Protein 2ZW1 (pdb70)

Foldseek 3Di:
DDKAKEFQAAPPDTDMDIDDDPDLVRRVVVVVVVCVVVPGAADWDADPVRNYIYGHD

B-factor: mean 20.22, std 6.96, range [10.18, 45.14]

Sequence (57 aa):
MDTYKLILNGKTLKGETTTEAVDAATAEKVFKHYANEHGVHGHWTYDPETKTFTVTE

Solvent-accessible surface area: 3816 Å² total; per-residue (Å²): 157,64,74,9,62,0,56,3,52,1,155,141,66,144,20,109,32,79,32,132,4,98,68,32,58,50,0,58,146,71,2,87,117,61,1,103,115,87,56,6,146,28,136,71,90,74,68,93,164,95,70,14,7,31,0,47,72

InterPro domains:
  IPR000724 IgG-binding B [PF01378] (328-385)
  IPR000724 IgG-binding B [PF01378] (399-454)
  IPR003147 Protein L, Ig light chain-binding [PF02246] (32-102)
  IPR003147 Protein L, Ig light chain-binding [PF02246] (105-174)
  IPR003147 Protein L, Ig light chain-binding [PF02246] (177-246)
  IPR003147 Protein L, Ig light chain-binding [PF02246] (249-318)

Structure (mmCIF, N/CA/C/O backbone):
data_2ZW1
#
_entry.id   2ZW1
#
_cell.length_a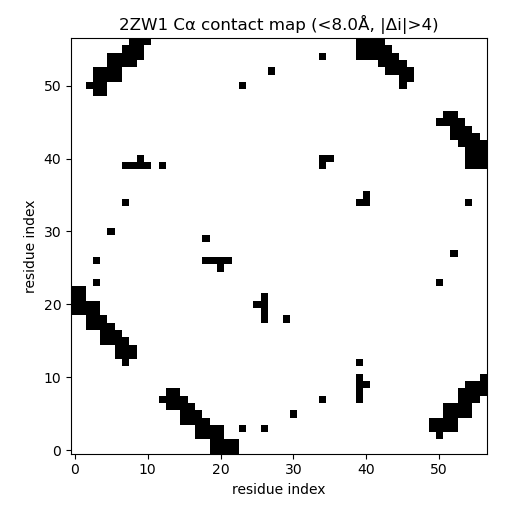   23.266
_cell.length_b   23.266
_cell.length_c   178.743
_cell.angle_alpha   90.00
_cell.angle_beta   90.00
_cell.angle_gamma   90.00
#
_symmetry.space_group_name_H-M   'P 43 21 2'
#
loop_
_entity.id
_entity.type
_entity.pdbx_description
1 polymer 'Protein LG'
2 water water
#
loop_
_atom_site.group_PDB
_atom_site.id
_atom_site.type_symbol
_atom_site.label_atom_id
_atom_site.label_alt_id
_atom_site.label_comp_id
_atom_site.label_asym_id
_atom_site.label_entity_id
_atom_site.label_seq_id
_atom_site.pdbx_PDB_ins_code
_atom_site.Cartn_x
_atom_site.Cartn_y
_atom_site.Cartn_z
_atom_site.occupancy
_atom_site.B_iso_or_equiv
_atom_site.auth_seq_id
_atom_site.auth_comp_id
_atom_site.auth_asym_id
_atom_site.auth_atom_id
_atom_site.pdbx_PDB_model_num
ATOM 1 N N . MET A 1 1 ? -2.227 21.700 19.401 1.00 31.22 0 MET A N 1
ATOM 2 C CA . MET A 1 1 ? -2.001 20.795 18.226 1.00 30.43 0 MET A CA 1
ATOM 3 C C . MET A 1 1 ? -0.597 21.032 17.766 1.00 28.30 0 MET A C 1
ATOM 4 O O . MET A 1 1 ? -0.029 22.090 18.034 1.00 28.63 0 MET A O 1
ATOM 9 N N . ASP A 1 2 ? -0.032 20.055 17.052 1.00 25.43 1 ASP A N 1
ATOM 10 C CA . ASP A 1 2 ? 1.246 20.270 16.395 1.00 23.47 1 ASP A CA 1
ATOM 11 C C . ASP A 1 2 ? 1.303 19.364 15.198 1.00 21.60 1 ASP A C 1
ATOM 12 O O . ASP A 1 2 ? 0.530 18.418 15.112 1.00 19.51 1 ASP A O 1
ATOM 17 N N . THR A 1 3 ? 2.265 19.673 14.329 1.00 20.36 2 THR A N 1
ATOM 18 C CA . THR A 1 3 ? 2.662 18.832 13.205 1.00 20.20 2 THR A CA 1
ATOM 19 C C . THR A 1 3 ? 3.784 17.857 13.556 1.00 18.02 2 THR A C 1
ATOM 20 O O . THR A 1 3 ? 4.868 18.250 14.076 1.00 17.08 2 THR A O 1
ATOM 24 N N . TYR A 1 4 ? 3.535 16.583 13.219 1.00 15.69 3 TYR A N 1
ATOM 25 C CA . TYR A 1 4 ? 4.515 15.522 13.342 1.00 13.93 3 TYR A CA 1
ATOM 26 C C . TYR A 1 4 ? 4.870 15.037 11.955 1.00 13.54 3 TYR A C 1
ATOM 27 O O . TYR A 1 4 ? 4.018 15.103 11.064 1.00 13.36 3 TYR A O 1
ATOM 36 N N . LYS A 1 5 ? 6.109 14.595 11.820 1.00 13.68 4 LYS A N 1
ATOM 37 C CA . LYS A 1 5 ? 6.603 14.067 10.548 1.00 13.87 4 LYS A CA 1
ATOM 38 C C . LYS A 1 5 ? 7.010 12.597 10.753 1.00 13.22 4 LYS A C 1
ATOM 39 O O . LYS A 1 5 ? 7.452 12.191 11.809 1.00 12.78 4 LYS A O 1
ATOM 45 N N . LEU A 1 6 ? 6.808 11.792 9.684 1.00 13.95 5 LEU A N 1
ATOM 46 C CA . LEU A 1 6 ? 7.323 10.480 9.634 1.00 13.64 5 LEU A CA 1
ATOM 47 C C . LEU A 1 6 ? 8.239 10.402 8.427 1.00 14.68 5 LEU A C 1
ATOM 48 O O . LEU A 1 6 ? 7.807 10.782 7.330 1.00 15.24 5 LEU A O 1
ATOM 53 N N . ILE A 1 7 ? 9.454 9.945 8.679 1.00 14.28 6 ILE A N 1
ATOM 54 C CA . ILE A 1 7 ? 10.419 9.565 7.622 1.00 15.34 6 ILE A CA 1
ATOM 55 C C . ILE A 1 7 ? 10.395 8.043 7.510 1.00 13.60 6 ILE A C 1
ATOM 56 O O . ILE A 1 7 ? 10.570 7.326 8.490 1.00 13.20 6 ILE A O 1
ATOM 61 N N . LEU A 1 8 ? 10.151 7.559 6.290 1.00 12.97 7 LEU A N 1
ATOM 62 C CA . LEU A 1 8 ? 10.190 6.131 6.035 1.00 14.77 7 LEU A CA 1
ATOM 63 C C . LEU A 1 8 ? 11.509 5.816 5.346 1.00 15.31 7 LEU A C 1
ATOM 64 O O . LEU A 1 8 ? 11.755 6.295 4.228 1.00 15.54 7 LEU A O 1
ATOM 69 N N . ASN A 1 9 ? 12.399 5.130 6.035 1.00 15.71 8 ASN A N 1
ATOM 70 C CA . ASN A 1 9 ? 13.677 4.740 5.455 1.00 18.77 8 ASN A CA 1
ATOM 71 C C . ASN A 1 9 ? 13.629 3.242 5.150 1.00 18.24 8 ASN A C 1
ATOM 72 O O . ASN A 1 9 ? 14.084 2.392 5.931 1.00 18.98 8 ASN A O 1
ATOM 77 N N . GLY A 1 10 ? 13.057 2.934 3.988 1.00 18.47 9 GLY A N 1
ATOM 78 C CA . GLY A 1 10 ? 12.671 1.564 3.604 1.00 19.61 9 GLY A CA 1
ATOM 79 C C . GLY A 1 10 ? 13.609 0.973 2.577 1.00 21.59 9 GLY A C 1
ATOM 80 O O . GLY A 1 10 ? 14.398 1.697 1.988 1.00 21.13 9 GLY A O 1
ATOM 81 N N . LYS A 1 11 ? 13.512 -0.329 2.361 1.00 22.91 10 LYS A N 1
ATOM 82 C CA . LYS A 1 11 ? 14.428 -0.974 1.412 1.00 25.66 10 LYS A CA 1
ATOM 83 C C . LYS A 1 11 ? 14.109 -0.557 -0.015 1.00 25.85 10 LYS A C 1
ATOM 84 O O . LYS A 1 11 ? 14.963 -0.625 -0.882 1.00 27.46 10 LYS A O 1
ATOM 90 N N . THR A 1 12 ? 12.886 -0.147 -0.276 1.00 26.34 11 THR A N 1
ATOM 91 C CA . THR A 1 12 ? 12.568 0.312 -1.627 1.00 25.12 11 THR A CA 1
ATOM 92 C C . THR A 1 12 ? 11.959 1.687 -1.604 1.00 24.37 11 THR A C 1
ATOM 93 O O . THR A 1 12 ? 12.076 2.454 -2.576 1.00 25.24 11 THR A O 1
ATOM 97 N N . LEU A 1 13 ? 11.349 2.056 -0.479 1.00 20.70 12 LEU A N 1
ATOM 98 C CA . LEU A 1 13 ? 10.758 3.359 -0.416 1.00 18.67 12 LEU A CA 1
ATOM 99 C C . LEU A 1 13 ? 11.556 4.236 0.516 1.00 18.66 12 LEU A C 1
ATOM 100 O O . LEU A 1 13 ? 11.828 3.802 1.672 1.00 18.34 12 LEU A O 1
ATOM 105 N N . LYS A 1 14 ? 11.973 5.406 0.016 1.00 16.94 13 LYS A N 1
ATOM 106 C CA . LYS A 1 14 ? 12.422 6.519 0.872 1.00 17.10 13 LYS A CA 1
ATOM 107 C C . LYS A 1 14 ? 11.305 7.553 0.815 1.00 15.49 13 LYS A C 1
ATOM 108 O O . LYS A 1 14 ? 11.020 8.150 -0.239 1.00 17.75 13 LYS A O 1
ATOM 114 N N . GLY A 1 15 ? 10.661 7.834 1.950 1.00 15.01 14 GLY A N 1
ATOM 115 C CA . GLY A 1 15 ? 9.541 8.762 1.852 1.00 14.95 14 GLY A CA 1
ATOM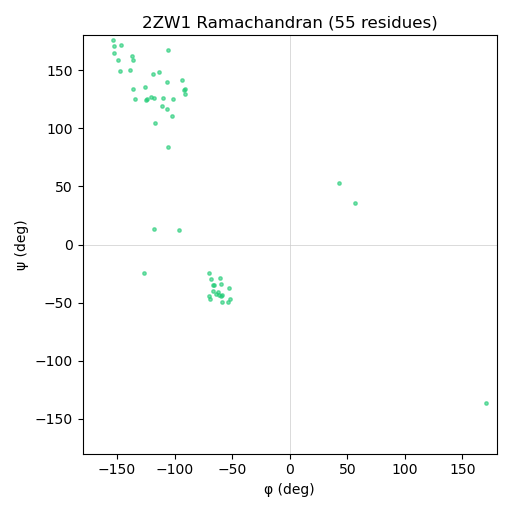 116 C C . GLY A 1 15 ? 9.282 9.534 3.134 1.00 15.40 14 GLY A C 1
ATOM 117 O O . GLY A 1 15 ? 9.910 9.268 4.134 1.00 14.58 14 GLY A O 1
ATOM 118 N N . GLU A 1 16 ? 8.400 10.512 3.018 1.00 15.87 15 GLU A N 1
ATOM 119 C CA . GLU A 1 16 ? 7.943 11.335 4.185 1.00 15.61 15 GLU A CA 1
ATOM 120 C C . GLU A 1 16 ? 6.469 11.581 4.120 1.00 16.30 15 GLU A C 1
ATOM 121 O O . GLU A 1 16 ? 5.895 11.666 3.038 1.00 15.60 15 GLU A O 1
ATOM 127 N N . THR A 1 17 ? 5.827 11.731 5.288 1.00 13.79 16 THR A N 1
ATOM 128 C CA . THR A 1 17 ? 4.506 12.275 5.343 1.00 14.32 16 THR A CA 1
ATOM 129 C C . THR A 1 17 ? 4.417 13.053 6.650 1.00 13.37 16 THR A C 1
ATOM 130 O O . THR A 1 17 ? 5.333 12.987 7.445 1.00 14.57 16 THR A O 1
ATOM 134 N N . THR A 1 18 ? 3.330 13.785 6.815 1.00 14.38 17 THR A N 1
ATOM 135 C CA . THR A 1 18 ? 3.119 14.506 8.094 1.00 15.55 17 THR A CA 1
ATOM 136 C C . THR A 1 18 ? 1.688 14.363 8.543 1.00 17.04 17 THR A C 1
ATOM 137 O O . THR A 1 18 ? 0.818 13.983 7.769 1.00 15.20 17 THR 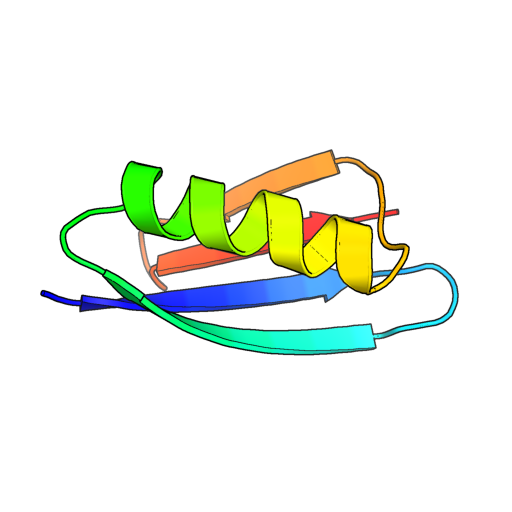A O 1
ATOM 141 N N . THR A 1 19 ? 1.432 14.640 9.823 1.00 16.59 18 THR A N 1
ATOM 142 C CA . THR A 1 19 ? 0.064 14.657 10.321 1.00 19.03 18 THR A CA 1
ATOM 143 C C . THR A 1 19 ? 0.026 15.730 11.418 1.00 19.29 18 THR A C 1
ATOM 144 O O . THR A 1 19 ? 1.063 16.038 12.001 1.00 20.02 18 THR A O 1
ATOM 148 N N . GLU A 1 20 ? -1.123 16.374 11.587 1.00 21.71 19 GLU A N 1
ATOM 149 C CA . GLU A 1 20 ? -1.355 17.243 12.766 1.00 21.95 19 GLU A CA 1
ATOM 150 C C . GLU A 1 20 ? -1.969 16.358 13.840 1.00 22.11 19 GLU A C 1
ATOM 151 O O . GLU A 1 20 ? -2.869 15.574 13.565 1.00 23.83 19 GLU A O 1
ATOM 157 N N .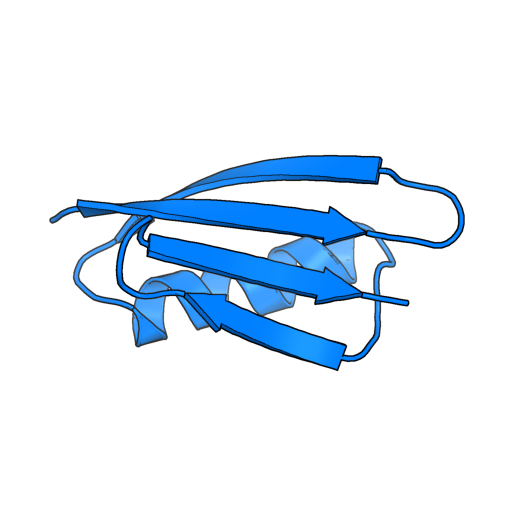 ALA A 1 21 ? -1.497 16.443 15.076 1.00 19.63 20 ALA A N 1
ATOM 158 C CA . ALA A 1 21 ? -2.061 15.593 16.118 1.00 19.74 20 ALA A CA 1
ATOM 159 C C . ALA A 1 21 ? -1.967 16.324 17.465 1.00 18.79 20 ALA A C 1
ATOM 160 O O . ALA A 1 21 ? -1.169 17.244 17.600 1.00 19.30 20 ALA A O 1
ATOM 162 N N . VAL A 1 22 ? -2.806 15.905 18.411 1.00 19.70 21 VAL A N 1
ATOM 163 C CA . VAL A 1 22 ? -2.828 16.473 19.768 1.00 20.11 21 VAL A CA 1
ATOM 164 C C . VAL A 1 22 ? -1.569 16.174 20.554 1.00 20.08 21 VAL A C 1
ATOM 165 O O . VAL A 1 22 ? -1.127 17.012 21.367 1.00 21.12 21 VAL A O 1
ATOM 169 N N . ASP A 1 23 ? -0.984 14.995 20.344 1.00 15.96 22 ASP A N 1
ATOM 170 C CA . ASP A 1 23 ? 0.208 14.628 21.041 1.00 16.14 22 ASP A CA 1
ATOM 171 C C . ASP A 1 23 ? 0.993 13.634 20.229 1.00 15.33 22 ASP A C 1
ATOM 172 O O . ASP A 1 23 ? 0.519 13.154 19.162 1.00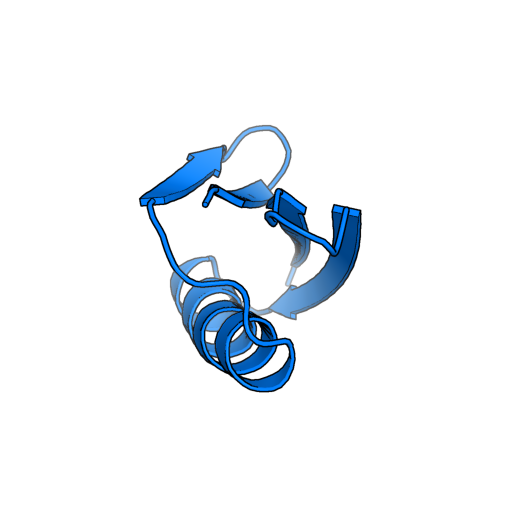 15.22 22 ASP A O 1
ATOM 177 N N . ALA A 1 24 ? 2.158 13.294 20.750 1.00 13.18 23 ALA A N 1
ATOM 178 C CA . ALA A 1 24 ? 3.054 12.386 20.045 1.00 12.68 23 ALA A CA 1
ATOM 179 C C . ALA A 1 24 ? 2.489 10.978 19.931 1.00 13.44 23 ALA A C 1
ATOM 180 O O . ALA A 1 24 ? 2.681 10.325 18.884 1.00 13.67 23 ALA A O 1
ATOM 182 N N . ALA A 1 25 ? 1.850 10.471 20.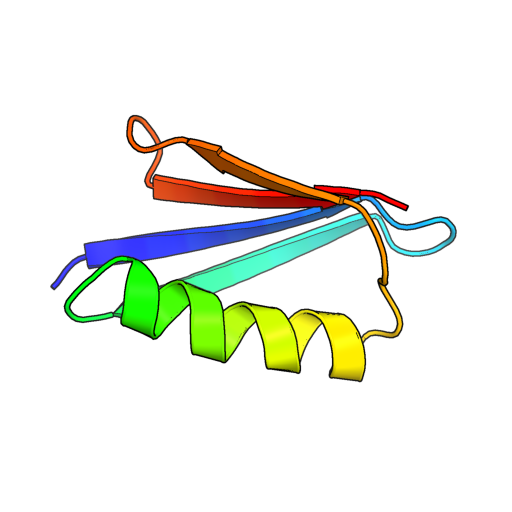984 1.00 14.72 24 ALA A N 1
ATOM 183 C CA . ALA A 1 25 ? 1.401 9.069 20.943 1.00 14.53 24 ALA A CA 1
ATOM 184 C C . ALA A 1 25 ? 0.277 8.920 19.906 1.00 14.26 24 ALA A C 1
ATOM 185 O O . ALA A 1 25 ? 0.135 7.856 19.304 1.00 15.10 24 ALA A O 1
ATOM 187 N N . THR A 1 26 ? -0.497 9.982 19.709 1.00 15.32 25 THR A N 1
ATOM 188 C CA . THR A 1 26 ? -1.581 9.986 18.725 1.00 14.97 25 THR A CA 1
ATOM 189 C C . THR A 1 26 ? -0.955 9.959 17.331 1.00 14.87 25 THR A C 1
ATOM 190 O O . THR A 1 26 ? -1.335 9.100 16.488 1.00 16.31 25 THR A O 1
ATOM 194 N N . ALA A 1 27 ? 0.048 10.819 17.102 1.00 14.55 26 ALA A N 1
ATOM 195 C CA . ALA A 1 27 ? 0.772 10.788 15.807 1.00 12.86 26 ALA A CA 1
ATOM 196 C C . ALA A 1 27 ? 1.416 9.426 15.554 1.00 13.90 26 ALA A C 1
ATOM 197 O O . ALA A 1 27 ? 1.371 8.890 14.417 1.00 14.35 26 ALA A O 1
ATOM 199 N N . GLU A 1 28 ? 2.038 8.877 16.585 1.00 12.26 27 GLU A N 1
ATOM 200 C CA . GLU A 1 28 ? 2.670 7.562 16.504 1.00 13.57 27 GLU A CA 1
ATOM 201 C C . GLU A 1 28 ? 1.690 6.515 15.952 1.00 14.08 27 GLU A C 1
ATOM 202 O O . GLU A 1 28 ? 2.057 5.694 15.102 1.00 14.05 27 GLU A O 1
ATOM 208 N N . LYS A 1 29 ? 0.467 6.492 16.476 1.00 14.84 28 LYS A N 1
ATOM 209 C CA . LYS A 1 29 ? -0.504 5.452 16.074 1.00 15.61 28 LYS A CA 1
ATOM 210 C C . LYS A 1 29 ? -0.841 5.597 14.615 1.00 15.92 28 LYS A C 1
ATOM 211 O O . LYS A 1 29 ? -0.901 4.568 13.896 1.00 16.20 28 LYS A O 1
ATOM 217 N N . VAL A 1 30 ? -1.036 6.844 14.201 1.00 13.80 29 VAL A N 1
ATOM 218 C CA . VAL A 1 30 ? -1.322 7.182 12.794 1.00 15.65 29 VAL A CA 1
ATOM 219 C C . VAL A 1 30 ? -0.179 6.694 11.927 1.00 15.13 29 VAL A C 1
ATOM 220 O O . VAL A 1 30 ? -0.378 5.981 10.908 1.00 16.41 29 VAL A O 1
ATOM 224 N N . PHE A 1 31 ? 1.030 7.037 12.343 1.00 14.92 30 PHE A N 1
ATOM 225 C CA . PHE A 1 31 ? 2.211 6.619 11.585 1.00 13.74 30 PHE A CA 1
ATOM 226 C C . PHE A 1 31 ? 2.522 5.140 11.516 1.00 14.53 30 PHE A C 1
ATOM 227 O O . PHE A 1 31 ? 3.016 4.652 10.492 1.00 14.54 30 PHE A O 1
ATOM 235 N N . LYS A 1 32 ? 2.234 4.426 12.604 1.00 14.89 31 LYS A N 1
ATOM 236 C CA . LYS A 1 32 ? 2.484 2.975 12.626 1.00 16.49 31 LYS A CA 1
ATOM 237 C C . LYS A 1 32 ? 1.616 2.321 11.554 1.00 16.85 31 LYS A C 1
ATOM 238 O O . LYS A 1 32 ? 2.095 1.470 10.805 1.00 16.96 31 LYS A O 1
ATOM 244 N N . HIS A 1 33 ? 0.375 2.780 11.430 1.00 15.56 32 HIS A N 1
ATOM 245 C CA . HIS A 1 33 ? -0.498 2.207 10.399 1.00 17.01 32 HIS A CA 1
ATOM 246 C C . HIS A 1 33 ? -0.009 2.640 9.017 1.00 16.55 32 HIS A C 1
ATOM 247 O O . HIS A 1 33 ? 0.025 1.835 8.070 1.00 17.08 32 HIS A O 1
ATOM 254 N N . TYR A 1 34 ? 0.315 3.913 8.902 1.00 15.42 33 TYR A N 1
ATOM 255 C CA . TYR A 1 34 ? 0.788 4.460 7.605 1.00 14.67 33 TYR A CA 1
ATOM 256 C C . TYR A 1 34 ? 1.945 3.636 7.084 1.00 15.24 33 TYR A C 1
ATOM 257 O O . TYR A 1 34 ? 1.965 3.235 5.908 1.00 14.09 33 TYR A O 1
ATOM 266 N N . ALA A 1 35 ? 2.941 3.381 7.931 1.00 13.92 34 ALA A N 1
ATOM 267 C CA . ALA A 1 35 ? 4.124 2.617 7.528 1.00 14.92 34 ALA A CA 1
ATOM 268 C C . ALA A 1 35 ? 3.735 1.226 7.065 1.00 16.30 34 ALA A C 1
ATOM 269 O O . ALA A 1 35 ? 4.235 0.765 6.040 1.00 18.58 34 ALA A O 1
ATOM 271 N N . ASN A 1 36 ? 2.850 0.560 7.808 1.00 18.40 35 ASN A N 1
ATOM 272 C CA . ASN A 1 36 ? 2.404 -0.775 7.386 1.00 19.18 35 ASN A CA 1
ATOM 273 C C . ASN A 1 36 ? 1.710 -0.738 6.031 1.00 20.36 35 ASN A C 1
ATOM 274 O O . ASN A 1 36 ? 1.993 -1.581 5.196 1.00 19.17 35 ASN A O 1
ATOM 279 N N . GLU A 1 37 ? 0.837 0.248 5.831 1.00 19.61 36 GLU A N 1
ATOM 280 C CA . GLU A 1 37 ? 0.159 0.481 4.540 1.00 21.58 36 GLU A CA 1
ATOM 281 C C . GLU A 1 37 ? 1.183 0.568 3.411 1.00 20.20 36 GLU A C 1
ATOM 282 O O . GLU A 1 37 ? 0.952 0.067 2.302 1.00 20.51 36 GLU A O 1
ATOM 288 N N . HIS A 1 38 ? 2.332 1.175 3.700 1.00 17.90 37 HIS A N 1
ATOM 289 C CA . HIS A 1 38 ? 3.383 1.346 2.700 1.00 17.12 37 HIS A CA 1
ATOM 290 C C . HIS A 1 38 ? 4.498 0.279 2.701 1.00 17.10 37 HIS A C 1
ATOM 291 O O . HIS A 1 38 ? 5.574 0.484 2.123 1.00 18.20 37 HIS A O 1
ATOM 298 N N . GLY A 1 39 ? 4.259 -0.815 3.431 1.00 17.67 38 GLY A N 1
ATOM 299 C CA . GLY A 1 39 ? 5.188 -1.929 3.560 1.00 19.20 38 GLY A CA 1
ATOM 300 C C . GLY A 1 39 ? 6.572 -1.610 4.077 1.00 20.08 38 GLY A C 1
ATOM 301 O O . GLY A 1 39 ? 7.567 -2.228 3.660 1.00 22.51 38 GLY A O 1
ATOM 302 N N . VAL A 1 40 ? 6.653 -0.646 5.006 1.00 18.50 39 VAL A N 1
ATOM 303 C CA . VAL A 1 40 ? 7.924 -0.327 5.632 1.00 19.57 39 VAL A CA 1
ATOM 304 C C . VAL A 1 40 ? 7.833 -0.783 7.076 1.00 20.05 39 VAL A C 1
ATOM 305 O O . VAL A 1 40 ? 6.962 -0.318 7.820 1.00 22.17 39 VAL A O 1
ATOM 309 N N . HIS A 1 41 ? 8.724 -1.709 7.427 1.00 18.57 40 HIS A N 1
ATOM 310 C CA . HIS A 1 41 ? 8.655 -2.388 8.716 1.00 18.72 40 HIS A CA 1
ATOM 311 C C . HIS A 1 41 ? 10.018 -2.423 9.318 1.00 19.14 40 HIS A C 1
ATOM 312 O O . HIS A 1 41 ? 10.926 -2.938 8.702 1.00 19.42 40 HIS A O 1
ATOM 319 N N . GLY A 1 42 ? 10.188 -1.932 10.556 1.00 17.31 41 GLY A N 1
ATOM 320 C CA . GLY A 1 42 ? 11.505 -2.026 11.141 1.00 18.51 41 GLY A CA 1
ATOM 321 C C . GLY A 1 42 ? 11.593 -1.225 12.421 1.00 17.84 41 GLY A C 1
ATOM 322 O O . GLY A 1 42 ? 10.663 -1.283 13.237 1.00 19.13 41 GLY A O 1
ATOM 323 N N . HIS A 1 43 ? 12.693 -0.496 12.563 1.00 18.50 42 HIS A N 1
ATOM 324 C CA . HIS A 1 43 ? 13.101 0.055 13.875 1.00 18.08 42 HIS A CA 1
ATOM 325 C C . HIS A 1 43 ? 12.498 1.432 13.970 1.00 17.44 42 HIS A C 1
ATOM 326 O O . HIS A 1 43 ? 12.631 2.201 13.045 1.00 17.23 42 HIS A O 1
ATOM 333 N N . TRP A 1 44 ? 11.869 1.767 15.103 1.00 16.37 43 TRP A N 1
ATOM 334 C CA . TRP A 1 44 ? 11.28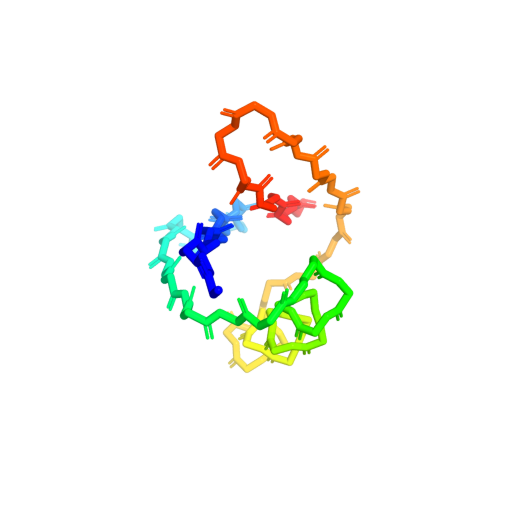2 3.110 15.270 1.00 15.73 43 TRP A CA 1
ATOM 335 C C . TRP A 1 44 ? 12.080 3.984 16.214 1.00 16.89 43 TRP A C 1
ATOM 336 O O . TRP A 1 44 ? 12.576 3.510 17.269 1.00 18.10 43 TRP A O 1
ATOM 347 N N . THR A 1 45 ? 12.198 5.238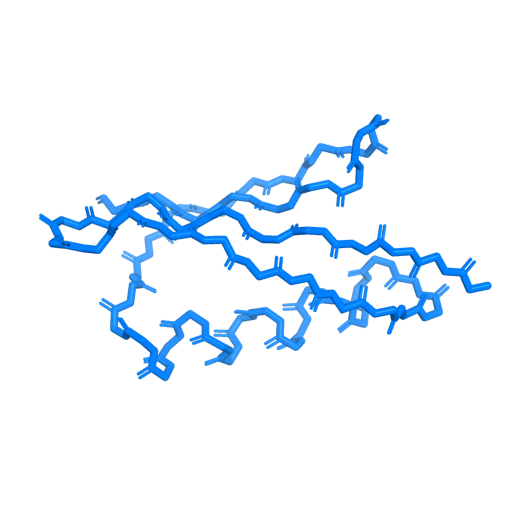 15.839 1.00 15.73 44 THR A N 1
ATOM 348 C CA . THR A 1 45 ? 12.760 6.265 16.723 1.00 17.00 44 THR A CA 1
ATOM 349 C C . THR A 1 45 ? 11.903 7.529 16.647 1.00 16.21 44 THR A C 1
ATOM 350 O O . THR A 1 45 ? 11.195 7.765 15.671 1.00 15.68 44 THR A O 1
ATOM 354 N N . TYR A 1 46 ? 11.999 8.369 17.675 1.00 17.07 45 TYR A N 1
ATOM 355 C CA . TYR A 1 46 ? 11.266 9.615 17.707 1.00 16.03 45 TYR A CA 1
ATOM 356 C C . TYR A 1 46 ? 12.200 10.684 18.187 1.00 17.34 45 TYR A C 1
ATOM 357 O O . TYR A 1 46 ? 12.937 10.447 19.147 1.00 19.06 45 TYR A O 1
ATOM 366 N N . ASP A 1 47 ? 12.179 11.810 17.490 1.00 15.65 46 ASP A N 1
ATOM 367 C CA . ASP A 1 47 ? 12.996 12.964 17.871 1.00 18.77 46 ASP A CA 1
ATOM 368 C C . ASP A 1 47 ? 12.109 14.128 18.229 1.00 16.71 46 ASP A C 1
ATOM 369 O O . ASP A 1 47 ? 11.507 14.775 17.371 1.00 15.95 46 ASP A O 1
ATOM 374 N N . PRO A 1 48 ? 11.995 14.380 19.539 1.00 18.80 47 PRO A N 1
ATOM 375 C CA . PRO A 1 48 ? 11.097 15.477 19.967 1.00 18.88 47 PRO A CA 1
ATOM 376 C C . PRO A 1 48 ? 11.467 16.903 19.438 1.00 18.10 47 PRO A C 1
ATOM 377 O O . PRO A 1 48 ? 10.566 17.728 19.261 1.00 18.31 47 PRO A O 1
ATOM 381 N N . GLU A 1 49 ? 12.753 17.209 19.165 1.00 20.34 48 GLU A N 1
ATOM 382 C CA . GLU A 1 49 ? 13.134 18.552 18.608 1.00 19.00 48 GLU A CA 1
ATOM 383 C C . GLU A 1 49 ? 12.538 18.943 17.296 1.00 19.83 48 GLU A C 1
ATOM 384 O O . GLU A 1 49 ? 12.358 20.133 17.073 1.00 20.91 48 GLU A O 1
ATOM 390 N N . THR A 1 50 ? 12.327 17.958 16.387 1.00 18.26 49 THR A N 1
ATOM 391 C CA . THR A 1 50 ? 11.720 18.199 15.085 1.00 19.45 49 THR A CA 1
ATOM 392 C C . THR A 1 50 ? 10.430 17.427 14.985 1.00 16.39 49 THR A C 1
ATOM 393 O O . THR A 1 50 ? 9.865 17.339 13.868 1.00 18.80 49 THR A O 1
ATOM 397 N N . LYS A 1 51 ? 9.927 16.919 16.127 1.00 14.34 50 LYS A N 1
ATOM 398 C CA . LYS A 1 51 ? 8.654 16.159 16.188 1.00 13.64 50 LYS A CA 1
ATOM 399 C C . LYS A 1 51 ? 8.604 15.183 14.995 1.00 13.69 50 LYS A C 1
ATOM 400 O O . LYS A 1 51 ? 7.660 15.185 14.216 1.00 14.72 50 LYS A O 1
ATOM 406 N N . THR A 1 52 ? 9.672 14.399 14.899 1.00 13.64 51 THR A N 1
ATOM 407 C CA . THR A 1 52 ? 9.870 13.480 13.755 1.00 13.98 51 THR A CA 1
ATOM 408 C C . THR A 1 52 ? 10.074 12.049 14.184 1.00 13.10 51 THR A C 1
ATOM 409 O O . THR A 1 52 ? 11.001 11.741 14.932 1.00 12.76 51 THR A O 1
ATOM 413 N N . PHE A 1 53 ? 9.218 11.156 13.639 1.00 12.05 52 PHE A N 1
ATOM 414 C CA . PHE A 1 53 ? 9.379 9.739 13.795 1.00 11.99 52 PHE A CA 1
ATOM 415 C C . PHE A 1 53 ? 10.156 9.223 12.598 1.00 11.86 52 PHE A C 1
ATOM 416 O O . PHE A 1 53 ? 9.898 9.662 11.493 1.00 12.80 52 PHE A O 1
ATOM 424 N N . THR A 1 54 ? 11.038 8.274 12.828 1.00 12.89 53 THR A N 1
ATOM 425 C CA . THR A 1 54 ? 11.661 7.558 11.695 1.00 14.99 53 THR A CA 1
ATOM 426 C C . THR A 1 54 ? 11.471 6.082 11.844 1.00 14.25 53 THR A C 1
ATOM 427 O O . THR A 1 54 ? 11.638 5.513 12.934 1.00 15.25 53 THR A O 1
ATOM 431 N N . VAL A 1 55 ? 11.105 5.440 10.729 1.00 14.63 54 VAL A N 1
ATOM 432 C CA . VAL A 1 55 ? 10.995 4.006 10.727 1.00 13.95 54 VAL A CA 1
ATOM 433 C C . VAL A 1 55 ? 12.020 3.531 9.712 1.00 14.98 54 VAL A C 1
ATOM 434 O O . VAL A 1 55 ? 11.995 3.990 8.556 1.00 13.00 54 VAL A O 1
ATOM 438 N N . THR A 1 56 ? 12.878 2.627 10.162 1.00 16.63 55 THR A N 1
ATOM 439 C CA . THR A 1 56 ? 14.058 2.161 9.373 1.00 18.66 55 THR A CA 1
ATOM 440 C C . THR A 1 56 ? 14.080 0.670 9.181 1.00 20.87 55 THR A C 1
ATOM 441 O O . THR A 1 56 ? 14.025 -0.097 10.150 1.00 19.52 55 THR A O 1
ATOM 445 N N . GLU A 1 57 ? 14.159 0.256 7.918 1.00 23.59 56 GLU A N 1
ATOM 446 C CA . GLU A 1 57 ? 14.247 -1.163 7.554 1.00 27.15 56 GLU A CA 1
ATOM 447 C C . GLU A 1 57 ? 15.632 -1.783 7.624 1.00 27.91 56 GLU A C 1
ATOM 448 O O . GLU A 1 57 ? 15.742 -2.922 8.063 1.00 29.56 56 GLU A O 1
#

Secondary structure (DSSP, 8-state):
-EEEEEEEE-SS-EEEEEEEESSHHHHHHHHHHHHHHTT--SEEEEETTTTEEEEE-

Radius of gyration: 10.34 Å; Cα contacts (8 Å, |Δi|>4): 109; chains: 1; bounding box: 17×23×23 Å

Organism: Finegoldia magna (NCBI:txid1260)

Nearest PDB structures (foldseek):
  2zw1-assembly1_A  TM=1.018E+00  e=3.645E-11  Finegoldia magna
  2zw0-assembly1_A  TM=9.799E-01  e=1.651E-10  Finegoldia magna
  4oza-assembly1_A  TM=9.884E-01  e=4.126E-09  Streptococcus sp.
  4kgr-assembly6_F  TM=9.651E-01  e=5.731E-09  unclassified
  8dij-assembly1_A  TM=9.751E-01  e=1.035E-08  Streptococcus

CATH classification: 3.10.20.10